Protein AF-A0A9D5YL23-F1 (afdb_monomer_lite)

Structure (mmCIF, N/CA/C/O backbone):
data_AF-A0A9D5YL23-F1
#
_entry.id   AF-A0A9D5YL23-F1
#
loop_
_atom_site.group_PDB
_atom_site.id
_atom_site.type_symbol
_atom_site.label_atom_id
_atom_site.label_alt_id
_atom_site.label_comp_id
_atom_site.label_asym_id
_atom_site.label_entity_id
_atom_site.label_seq_id
_atom_site.pdbx_PDB_ins_code
_atom_site.Cartn_x
_atom_site.Cartn_y
_atom_site.Cartn_z
_atom_site.occupancy
_atom_site.B_iso_or_equiv
_atom_site.auth_seq_id
_atom_site.auth_comp_id
_atom_site.auth_asym_id
_atom_site.auth_atom_id
_atom_site.pdbx_PDB_model_num
ATOM 1 N N . MET A 1 1 ? 1.130 9.634 19.472 1.00 43.75 1 MET A N 1
ATOM 2 C CA . MET A 1 1 ? 1.391 8.649 18.394 1.00 43.75 1 MET A CA 1
ATOM 3 C C . MET A 1 1 ? 1.924 9.339 17.129 1.00 43.75 1 MET A C 1
ATOM 5 O O . MET A 1 1 ? 1.205 9.469 16.145 1.00 43.75 1 MET A O 1
ATOM 9 N N . LEU A 1 2 ? 3.169 9.830 17.152 1.00 43.53 2 LEU A N 1
ATOM 10 C CA . LEU A 1 2 ? 3.863 10.377 15.966 1.00 43.53 2 LEU A CA 1
ATOM 11 C C . LEU A 1 2 ? 5.069 9.520 15.560 1.00 43.53 2 LEU A C 1
ATOM 13 O O . LEU A 1 2 ? 5.438 9.504 14.394 1.00 43.53 2 LEU A O 1
ATOM 17 N N . VAL A 1 3 ? 5.637 8.774 16.512 1.00 38.16 3 VAL A N 1
ATOM 18 C CA . VAL A 1 3 ? 6.843 7.967 16.306 1.00 38.16 3 VAL A CA 1
ATOM 19 C C . VAL A 1 3 ? 6.555 6.762 15.417 1.00 38.16 3 VAL A C 1
ATOM 21 O O . VAL A 1 3 ? 7.228 6.612 14.417 1.00 38.16 3 VAL A O 1
ATOM 24 N N . VAL A 1 4 ? 5.488 5.997 15.677 1.00 40.91 4 VAL A N 1
ATOM 25 C CA . VAL A 1 4 ? 5.085 4.853 14.827 1.00 40.91 4 VAL A CA 1
ATOM 26 C C . VAL A 1 4 ? 4.790 5.293 13.387 1.00 40.91 4 VAL A C 1
ATOM 28 O O . VAL A 1 4 ? 5.181 4.633 12.439 1.00 40.91 4 VAL A O 1
ATOM 31 N N . ASN A 1 5 ? 4.183 6.472 13.226 1.00 46.09 5 ASN A N 1
ATOM 32 C CA . ASN A 1 5 ? 3.873 7.071 11.926 1.00 46.09 5 ASN A CA 1
ATOM 33 C C . ASN A 1 5 ? 5.149 7.465 11.155 1.00 46.09 5 ASN A C 1
ATOM 35 O O . ASN A 1 5 ? 5.201 7.348 9.937 1.00 46.09 5 ASN A O 1
ATOM 39 N N . ARG A 1 6 ? 6.187 7.920 11.872 1.00 49.56 6 ARG A N 1
ATOM 40 C CA . ARG A 1 6 ? 7.486 8.269 11.289 1.00 49.56 6 ARG A CA 1
ATOM 41 C C . ARG A 1 6 ? 8.350 7.036 11.049 1.00 49.56 6 ARG A C 1
ATOM 43 O O . ARG A 1 6 ? 9.006 7.007 10.032 1.00 49.56 6 ARG A O 1
ATOM 50 N N . VAL A 1 7 ? 8.344 6.047 11.937 1.00 47.00 7 VAL A N 1
ATOM 51 C CA . VAL A 1 7 ? 9.125 4.812 11.778 1.00 47.00 7 VAL A CA 1
ATOM 52 C C . VAL A 1 7 ? 8.564 4.000 10.623 1.00 47.00 7 VAL A C 1
ATOM 54 O O . VAL A 1 7 ? 9.292 3.725 9.693 1.00 47.00 7 VAL A O 1
ATOM 57 N N . ILE A 1 8 ? 7.258 3.739 10.595 1.00 55.91 8 ILE A N 1
ATOM 58 C CA . ILE A 1 8 ? 6.643 2.962 9.513 1.00 55.91 8 ILE A CA 1
ATOM 59 C C . ILE A 1 8 ? 6.636 3.742 8.197 1.00 55.91 8 ILE A C 1
ATOM 61 O O . ILE A 1 8 ? 6.960 3.174 7.165 1.00 55.91 8 ILE A O 1
ATOM 65 N N . GLY A 1 9 ? 6.316 5.041 8.211 1.00 54.66 9 GLY A N 1
ATOM 66 C CA . GLY A 1 9 ? 6.387 5.860 6.998 1.00 54.66 9 GLY A CA 1
ATOM 67 C C . GLY A 1 9 ? 7.818 5.988 6.472 1.00 54.66 9 GLY A C 1
ATOM 68 O O . GLY A 1 9 ? 8.051 5.825 5.283 1.00 54.66 9 GLY A O 1
ATOM 69 N N . ASN A 1 10 ? 8.797 6.233 7.344 1.00 52.06 10 ASN A N 1
ATOM 70 C CA . ASN A 1 10 ? 10.186 6.305 6.917 1.00 52.06 10 ASN A CA 1
ATOM 71 C C . ASN A 1 10 ? 10.675 4.924 6.473 1.00 52.06 10 ASN A C 1
ATOM 73 O O . ASN A 1 10 ? 11.153 4.842 5.366 1.00 52.06 10 ASN A O 1
ATOM 77 N N . ASP A 1 11 ? 10.503 3.826 7.204 1.00 58.00 11 ASP A N 1
ATOM 78 C CA . ASP A 1 11 ? 10.992 2.502 6.775 1.00 58.00 11 ASP A CA 1
ATOM 79 C C . ASP A 1 11 ? 10.278 1.935 5.534 1.00 58.00 11 ASP A C 1
ATOM 81 O O . ASP A 1 11 ? 10.948 1.371 4.669 1.00 58.00 11 ASP A O 1
ATOM 85 N N . LEU A 1 12 ? 8.959 2.135 5.378 1.00 60.09 12 LEU A N 1
ATOM 86 C CA . LEU A 1 12 ? 8.232 1.686 4.177 1.00 60.09 12 LEU A CA 1
ATOM 87 C C . LEU A 1 12 ? 8.653 2.443 2.910 1.00 60.09 12 LEU A C 1
ATOM 89 O O . LEU A 1 12 ? 8.663 1.846 1.837 1.00 60.09 12 LEU A O 1
ATOM 93 N N . PHE A 1 13 ? 8.977 3.738 3.016 1.00 58.25 13 PHE A N 1
ATOM 94 C CA . PHE A 1 13 ? 9.321 4.584 1.861 1.00 58.25 13 PHE A CA 1
ATOM 95 C C . PHE A 1 13 ? 10.822 4.902 1.731 1.00 58.25 13 PHE A C 1
ATOM 97 O O . PHE A 1 13 ? 11.239 5.424 0.703 1.00 58.25 13 PHE A O 1
ATOM 104 N N . SER A 1 14 ? 11.643 4.622 2.748 1.00 54.75 14 SER A N 1
ATOM 105 C CA . SER A 1 14 ? 13.095 4.889 2.738 1.00 54.75 14 SER A CA 1
ATOM 106 C C . SER A 1 14 ? 13.916 3.715 2.228 1.00 54.75 14 SER A C 1
ATOM 108 O O . SER A 1 14 ? 15.058 3.925 1.808 1.00 54.75 14 SER A O 1
ATOM 110 N N . LYS A 1 15 ? 13.352 2.497 2.198 1.00 55.28 15 LYS A N 1
ATOM 111 C CA . LYS A 1 15 ? 13.949 1.405 1.429 1.00 55.28 15 LYS A CA 1
ATOM 112 C C . LYS A 1 15 ? 13.915 1.794 -0.045 1.00 55.28 15 LYS A C 1
ATOM 114 O O . LYS A 1 15 ? 12.877 1.791 -0.696 1.00 55.28 15 LYS A O 1
ATOM 119 N N . SER A 1 16 ? 15.086 2.183 -0.538 1.00 50.38 16 SER A N 1
ATOM 120 C CA . SER A 1 16 ? 15.324 2.510 -1.937 1.00 50.38 16 SER A CA 1
ATOM 121 C C . SER A 1 16 ? 15.276 1.214 -2.738 1.00 50.38 16 SER A C 1
ATOM 123 O O . SER A 1 16 ? 16.250 0.466 -2.767 1.00 50.38 16 SER A O 1
ATOM 125 N N . GLY A 1 17 ? 14.121 0.905 -3.318 1.00 59.53 17 GLY A N 1
ATOM 126 C CA . GLY A 1 17 ? 13.953 -0.279 -4.148 1.00 59.53 17 GLY A CA 1
ATOM 127 C C . GLY A 1 17 ? 12.493 -0.611 -4.412 1.00 59.53 17 GLY A C 1
ATOM 128 O O . GLY A 1 17 ? 11.613 -0.331 -3.600 1.00 59.53 17 GLY A O 1
ATOM 129 N N . ILE A 1 18 ? 12.250 -1.219 -5.568 1.00 65.56 18 ILE A N 1
ATOM 130 C CA . ILE A 1 18 ? 10.957 -1.810 -5.907 1.00 65.56 18 ILE A CA 1
ATOM 131 C C . ILE A 1 18 ? 10.781 -3.037 -5.022 1.00 65.56 18 ILE A C 1
ATOM 133 O O . ILE A 1 18 ? 11.692 -3.872 -4.997 1.00 65.56 18 ILE A O 1
ATOM 137 N N . PRO A 1 19 ? 9.642 -3.192 -4.335 1.00 74.25 19 PRO A N 1
ATOM 138 C CA . PRO A 1 19 ? 9.383 -4.421 -3.621 1.00 74.25 19 PRO A CA 1
ATOM 139 C C . PRO A 1 19 ? 9.498 -5.621 -4.570 1.00 74.25 19 PRO A C 1
ATOM 141 O O . PRO A 1 19 ? 8.844 -5.638 -5.612 1.00 74.25 19 PRO A O 1
ATOM 144 N N . MET A 1 20 ? 10.303 -6.631 -4.242 1.00 71.19 20 MET A N 1
ATOM 145 C CA . MET A 1 20 ? 10.560 -7.796 -5.093 1.00 71.19 20 MET A CA 1
ATOM 146 C C . MET A 1 20 ? 9.266 -8.517 -5.490 1.00 71.19 20 MET A C 1
ATOM 148 O O . MET A 1 20 ? 9.142 -9.016 -6.608 1.00 71.19 20 MET A O 1
ATOM 152 N N . TYR A 1 21 ? 8.266 -8.521 -4.604 1.00 77.12 21 TYR A N 1
ATOM 153 C CA . TYR A 1 2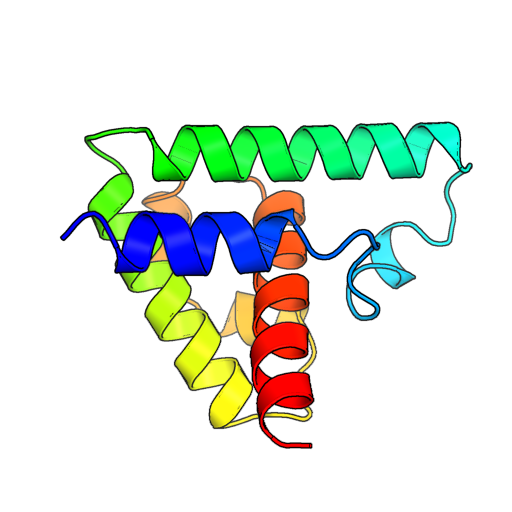1 ? 6.950 -9.086 -4.908 1.00 77.12 21 TYR A CA 1
ATOM 154 C C . TYR A 1 21 ? 6.117 -8.228 -5.872 1.00 77.12 21 TYR A C 1
ATOM 156 O O . TYR A 1 21 ? 5.213 -8.758 -6.509 1.00 77.12 21 TYR A O 1
ATOM 164 N N . PHE A 1 22 ? 6.428 -6.936 -5.995 1.00 80.75 22 PHE A N 1
ATOM 165 C CA . PHE A 1 22 ? 5.803 -5.996 -6.927 1.00 80.75 22 PHE A CA 1
ATOM 166 C C . PHE A 1 22 ? 6.559 -5.887 -8.257 1.00 80.75 22 PHE A C 1
ATOM 168 O O . PHE A 1 22 ? 5.958 -5.532 -9.263 1.00 80.75 22 PHE A O 1
ATOM 175 N N . VAL A 1 23 ? 7.846 -6.259 -8.307 1.00 78.31 23 VAL A N 1
ATOM 176 C CA . VAL A 1 23 ? 8.650 -6.256 -9.547 1.00 78.31 23 VAL A CA 1
ATOM 177 C C . VAL A 1 23 ? 7.940 -6.999 -10.674 1.00 78.31 23 VAL A C 1
ATOM 179 O O . VAL A 1 23 ? 7.967 -6.548 -11.809 1.00 78.31 23 VAL A O 1
ATOM 182 N N . ARG A 1 24 ? 7.247 -8.103 -10.373 1.00 78.56 24 ARG A N 1
ATOM 183 C CA . ARG A 1 24 ? 6.516 -8.878 -11.385 1.00 78.56 24 ARG A CA 1
ATOM 184 C C . ARG A 1 24 ? 5.381 -8.096 -12.055 1.00 78.56 24 ARG A C 1
ATOM 186 O O . ARG A 1 24 ? 5.089 -8.370 -13.212 1.00 78.56 24 ARG A O 1
ATOM 193 N N . GLU A 1 25 ? 4.775 -7.143 -11.352 1.00 79.75 25 GLU A N 1
ATOM 194 C CA . GLU A 1 25 ? 3.695 -6.297 -11.878 1.00 79.75 25 GLU A CA 1
ATOM 195 C C . GLU A 1 25 ? 4.222 -5.230 -12.845 1.00 79.75 25 GLU A C 1
ATOM 197 O O . GLU A 1 25 ? 3.480 -4.748 -13.693 1.00 79.75 25 GLU A O 1
ATOM 202 N N . VAL A 1 26 ? 5.502 -4.871 -12.726 1.00 79.69 26 VAL A N 1
ATOM 203 C CA . VAL A 1 26 ? 6.144 -3.810 -13.515 1.00 79.69 26 VAL A CA 1
ATOM 204 C C . VAL A 1 26 ? 7.273 -4.334 -14.411 1.00 79.69 26 VAL A C 1
ATOM 206 O O . VAL A 1 26 ? 7.960 -3.558 -15.058 1.00 79.69 26 VAL A O 1
ATOM 209 N N . ALA A 1 27 ? 7.469 -5.655 -14.469 1.00 79.31 27 ALA A N 1
ATOM 210 C CA . ALA A 1 27 ? 8.577 -6.295 -15.183 1.00 79.31 27 ALA A CA 1
ATOM 211 C C . ALA A 1 27 ? 8.498 -6.163 -16.713 1.00 79.31 27 ALA A C 1
ATOM 213 O O . ALA A 1 27 ? 9.506 -6.369 -17.382 1.00 79.31 27 ALA A O 1
ATOM 214 N N . ASP A 1 28 ? 7.311 -5.880 -17.251 1.00 83.88 28 ASP A N 1
ATOM 215 C CA . ASP A 1 28 ? 7.068 -5.698 -18.690 1.00 83.88 28 ASP A CA 1
ATOM 216 C C . ASP A 1 28 ? 7.254 -4.235 -19.138 1.00 83.88 28 ASP A C 1
ATOM 218 O O . ASP A 1 28 ? 7.137 -3.933 -20.320 1.00 83.88 28 ASP A O 1
ATOM 222 N N . LEU A 1 29 ? 7.521 -3.326 -18.195 1.00 83.25 29 LEU A N 1
ATOM 223 C CA . LEU A 1 29 ? 7.602 -1.887 -18.428 1.00 83.25 29 LEU A CA 1
ATOM 224 C C . LEU A 1 29 ? 9.052 -1.404 -18.517 1.00 83.25 29 LEU A C 1
ATOM 226 O O . LEU A 1 29 ? 9.966 -2.010 -17.953 1.00 83.25 29 LEU A O 1
ATOM 230 N N . ASP A 1 30 ? 9.246 -0.279 -19.200 1.00 87.56 30 ASP A N 1
ATOM 231 C CA . ASP A 1 30 ? 10.528 0.413 -19.257 1.00 87.56 30 ASP A CA 1
ATOM 232 C C . ASP A 1 30 ? 10.849 1.116 -17.925 1.00 87.56 30 ASP A C 1
ATOM 234 O O . ASP A 1 30 ? 9.968 1.415 -17.120 1.00 87.56 30 ASP A O 1
ATOM 238 N N . GLU A 1 31 ? 12.131 1.400 -17.679 1.00 83.19 31 GLU A N 1
ATOM 239 C CA . GLU A 1 31 ? 12.612 1.966 -16.407 1.00 83.19 31 GLU A CA 1
ATOM 240 C C . GLU A 1 31 ? 11.882 3.260 -16.004 1.00 83.19 31 GLU A C 1
ATOM 242 O O . GLU A 1 31 ? 11.513 3.418 -14.839 1.00 83.19 31 GLU A O 1
ATOM 247 N N . ASP A 1 32 ? 11.625 4.155 -16.961 1.00 86.12 32 ASP A N 1
ATOM 248 C CA . ASP A 1 32 ? 10.894 5.403 -16.722 1.00 86.12 32 ASP A CA 1
ATOM 249 C C . ASP A 1 32 ? 9.444 5.143 -16.266 1.00 86.12 32 ASP A C 1
ATOM 251 O O . ASP A 1 32 ? 8.998 5.712 -15.268 1.00 86.12 32 ASP A O 1
ATOM 255 N N . ASP A 1 33 ? 8.734 4.217 -16.920 1.00 86.31 33 ASP A N 1
ATOM 256 C CA . ASP A 1 33 ? 7.358 3.844 -16.562 1.00 86.31 33 ASP A CA 1
ATOM 257 C C . ASP A 1 33 ? 7.296 3.185 -15.176 1.00 86.31 33 ASP A C 1
ATOM 259 O O . ASP A 1 33 ? 6.387 3.438 -14.378 1.00 86.31 33 ASP A O 1
ATOM 263 N N . ILE A 1 34 ? 8.291 2.351 -14.860 1.00 84.12 34 ILE A N 1
ATOM 264 C CA . ILE A 1 34 ? 8.436 1.733 -13.542 1.00 84.12 34 ILE A CA 1
ATOM 265 C C . ILE A 1 34 ? 8.570 2.817 -12.464 1.00 84.12 34 ILE A C 1
ATOM 267 O O . ILE A 1 34 ? 7.889 2.757 -11.433 1.00 84.12 34 ILE A O 1
ATOM 271 N N . ILE A 1 35 ? 9.441 3.804 -12.685 1.00 83.38 35 ILE A N 1
ATOM 272 C CA . ILE A 1 35 ? 9.666 4.909 -11.748 1.00 83.38 35 ILE A CA 1
ATOM 273 C C . ILE A 1 35 ? 8.378 5.714 -11.553 1.00 83.38 35 ILE A C 1
ATOM 275 O O . ILE A 1 35 ? 8.008 5.986 -10.406 1.00 83.38 35 ILE A O 1
ATOM 279 N N . ASP A 1 36 ? 7.674 6.044 -12.634 1.00 87.81 36 ASP A N 1
ATOM 280 C CA . ASP A 1 36 ? 6.429 6.811 -12.581 1.00 87.81 36 ASP A CA 1
ATOM 281 C C . ASP A 1 36 ? 5.334 6.076 -11.795 1.00 87.81 36 ASP A C 1
ATOM 283 O O . ASP A 1 36 ? 4.720 6.654 -10.891 1.00 87.81 36 ASP A O 1
ATOM 287 N N . ILE A 1 37 ? 5.139 4.776 -12.041 1.00 86.31 37 ILE A N 1
ATOM 288 C CA . ILE A 1 37 ? 4.159 3.959 -11.304 1.00 86.31 37 ILE A CA 1
ATOM 289 C C . ILE A 1 37 ? 4.496 3.899 -9.816 1.00 86.31 37 ILE A C 1
ATOM 291 O O . ILE A 1 37 ? 3.604 4.013 -8.968 1.00 86.31 37 ILE A O 1
ATOM 295 N N . ILE A 1 38 ? 5.771 3.723 -9.469 1.00 83.88 38 ILE A N 1
ATOM 296 C CA . ILE A 1 38 ? 6.198 3.664 -8.068 1.00 83.88 38 ILE A CA 1
ATOM 297 C C . ILE A 1 38 ? 5.948 5.004 -7.383 1.00 83.88 38 ILE A C 1
ATOM 299 O O . ILE A 1 38 ? 5.380 5.034 -6.287 1.00 83.88 38 ILE A O 1
ATOM 303 N N . GLN A 1 39 ? 6.323 6.114 -8.021 1.00 83.50 39 GLN A N 1
ATOM 304 C CA . GLN A 1 39 ? 6.071 7.451 -7.486 1.00 83.50 39 GLN A CA 1
ATOM 305 C C . GLN A 1 39 ? 4.573 7.714 -7.313 1.00 83.50 39 GLN A C 1
ATOM 307 O O . GLN A 1 39 ? 4.150 8.278 -6.295 1.00 83.50 39 GLN A O 1
ATOM 312 N N . GLU A 1 40 ? 3.751 7.270 -8.261 1.00 87.19 40 GLU A N 1
ATOM 313 C CA . GLU A 1 40 ? 2.301 7.386 -8.175 1.00 87.19 40 GLU A CA 1
ATOM 314 C C . GLU A 1 40 ? 1.742 6.563 -7.003 1.00 87.19 40 GLU A C 1
ATOM 316 O O . GLU A 1 40 ? 0.966 7.086 -6.193 1.00 87.19 40 GLU A O 1
ATOM 321 N N . CYS A 1 41 ? 2.185 5.312 -6.842 1.00 86.25 41 CYS A N 1
ATOM 322 C CA . CYS A 1 41 ? 1.804 4.450 -5.721 1.00 86.25 41 CYS A CA 1
ATOM 323 C C . CYS A 1 41 ? 2.180 5.087 -4.379 1.00 86.25 41 CYS A C 1
ATOM 325 O O . CYS A 1 41 ? 1.325 5.249 -3.504 1.00 86.25 41 CYS A O 1
ATOM 327 N N . GLN A 1 42 ? 3.429 5.528 -4.224 1.00 82.94 42 GLN A N 1
ATOM 328 C CA . GLN A 1 42 ? 3.905 6.203 -3.014 1.00 82.94 42 GLN A CA 1
ATOM 329 C C . GLN A 1 42 ? 3.113 7.482 -2.721 1.00 82.94 42 GLN A C 1
ATOM 331 O O . GLN A 1 42 ? 2.774 7.759 -1.565 1.00 82.94 42 GLN A O 1
ATOM 336 N N . THR A 1 43 ? 2.753 8.238 -3.760 1.00 84.94 43 THR A N 1
ATOM 337 C CA . THR A 1 43 ? 1.927 9.442 -3.640 1.00 84.94 43 THR A CA 1
ATOM 338 C C . THR A 1 43 ? 0.519 9.105 -3.153 1.00 84.94 43 THR A C 1
ATOM 340 O O . THR A 1 43 ? 0.026 9.755 -2.227 1.00 84.94 43 THR A O 1
ATOM 343 N N . LYS A 1 44 ? -0.134 8.082 -3.719 1.00 85.69 44 LYS A N 1
ATOM 344 C CA . LYS A 1 44 ? -1.471 7.622 -3.298 1.00 85.69 44 LYS A CA 1
ATOM 345 C C . LYS A 1 44 ? -1.468 7.118 -1.856 1.00 85.69 44 LYS A C 1
ATOM 347 O O . LYS A 1 44 ? -2.332 7.510 -1.064 1.00 85.69 44 LYS A O 1
ATOM 352 N N . ILE A 1 45 ? -0.463 6.327 -1.479 1.00 83.75 45 ILE A N 1
ATOM 353 C CA . ILE A 1 45 ? -0.309 5.831 -0.107 1.00 83.75 45 ILE A CA 1
ATOM 354 C C . ILE A 1 45 ? -0.090 7.003 0.853 1.00 83.75 45 ILE A C 1
ATOM 356 O O . ILE A 1 45 ? -0.802 7.124 1.848 1.00 83.75 45 ILE A O 1
ATOM 360 N N . SER A 1 46 ? 0.827 7.919 0.530 1.00 80.50 46 SER A N 1
ATOM 361 C CA . SER A 1 46 ? 1.098 9.105 1.349 1.00 80.50 46 SER A CA 1
ATOM 362 C C . SER A 1 46 ? -0.154 9.963 1.521 1.00 80.50 46 SER A C 1
ATOM 364 O O . SER A 1 46 ? -0.518 10.316 2.642 1.00 80.50 46 SER A O 1
ATOM 366 N N . ARG A 1 47 ? -0.882 10.249 0.435 1.00 82.69 47 ARG A N 1
ATOM 367 C CA . ARG A 1 47 ? -2.157 10.983 0.494 1.00 82.69 47 ARG A CA 1
ATOM 368 C C . ARG A 1 47 ? -3.155 10.299 1.425 1.00 82.69 47 ARG A C 1
ATOM 370 O O . ARG A 1 47 ? -3.780 10.977 2.236 1.00 82.69 47 ARG A O 1
ATOM 377 N N . THR A 1 48 ? -3.265 8.976 1.354 1.00 82.69 48 THR A N 1
ATOM 378 C CA . THR A 1 48 ? -4.163 8.181 2.205 1.00 82.69 48 THR A CA 1
ATOM 379 C C . THR A 1 48 ? -3.737 8.220 3.674 1.00 82.69 48 THR A C 1
ATOM 381 O O . THR A 1 48 ? -4.570 8.445 4.552 1.00 82.69 48 THR A O 1
ATOM 384 N N . LEU A 1 49 ? -2.436 8.100 3.944 1.00 78.19 49 LEU A N 1
ATOM 385 C CA . LEU A 1 49 ? -1.846 8.165 5.282 1.00 78.19 49 LEU A CA 1
ATOM 386 C C . LEU A 1 49 ? -2.036 9.540 5.948 1.00 78.19 49 LEU A C 1
ATOM 388 O O . LEU A 1 49 ? -2.330 9.629 7.146 1.00 78.19 49 LEU A O 1
ATOM 392 N N . PHE A 1 50 ? -1.861 10.621 5.183 1.00 76.19 50 PHE A N 1
ATOM 393 C CA . PHE A 1 50 ? -1.996 11.997 5.670 1.00 76.19 50 PHE A CA 1
ATOM 394 C C . PHE A 1 50 ? -3.446 12.501 5.683 1.00 76.19 50 PHE A C 1
ATOM 396 O O . PHE A 1 50 ? -3.740 13.505 6.341 1.00 76.19 50 PHE A O 1
ATOM 403 N N . ASN A 1 51 ? -4.374 11.804 5.025 1.00 78.31 51 ASN A N 1
ATOM 404 C CA . ASN A 1 51 ? -5.791 12.136 5.068 1.00 78.31 51 ASN A CA 1
ATOM 405 C C . ASN A 1 51 ? -6.376 11.818 6.456 1.00 78.31 51 ASN A C 1
ATOM 407 O O . ASN A 1 51 ? -6.451 10.666 6.878 1.00 78.31 51 ASN A O 1
ATOM 411 N N . LYS A 1 52 ? -6.838 12.851 7.176 1.00 69.56 52 LYS A N 1
ATOM 412 C CA . LYS A 1 52 ? -7.371 12.724 8.546 1.00 69.56 52 LYS A CA 1
ATOM 413 C C . LYS A 1 52 ? -8.568 11.773 8.655 1.00 69.56 52 LYS A C 1
ATOM 415 O O . LYS A 1 52 ? -8.718 11.148 9.701 1.00 69.56 52 LYS A O 1
ATOM 420 N N . ASN A 1 53 ? -9.376 11.653 7.601 1.00 70.75 53 ASN A N 1
ATOM 421 C CA . ASN A 1 53 ? -10.543 10.769 7.581 1.00 70.75 53 ASN A CA 1
ATOM 422 C C . ASN A 1 53 ? -10.144 9.306 7.334 1.00 70.75 53 ASN A C 1
ATOM 424 O O . ASN A 1 53 ? -10.683 8.406 7.972 1.00 70.75 53 ASN A O 1
ATOM 428 N N . ASN A 1 54 ? -9.133 9.076 6.489 1.00 71.75 54 ASN A N 1
ATOM 429 C CA . ASN A 1 54 ? -8.725 7.729 6.071 1.00 71.75 54 ASN A CA 1
ATOM 430 C C . ASN A 1 54 ? -7.556 7.177 6.895 1.00 71.75 54 ASN A C 1
ATOM 432 O O . ASN A 1 54 ? -7.249 5.994 6.811 1.00 71.75 54 ASN A O 1
ATOM 436 N N . LYS A 1 55 ? -6.929 7.991 7.750 1.00 74.75 55 LYS A N 1
ATOM 437 C CA . LYS A 1 55 ? -5.789 7.571 8.571 1.00 74.75 55 LYS A CA 1
ATOM 438 C C . LYS A 1 55 ? -6.103 6.339 9.418 1.00 74.75 55 LYS A C 1
ATOM 440 O O . LYS A 1 55 ? -5.286 5.431 9.493 1.00 74.75 55 LYS A O 1
ATOM 445 N N . LYS A 1 56 ? -7.273 6.290 10.064 1.00 81.19 56 LYS A N 1
ATOM 446 C CA . LYS A 1 56 ? -7.661 5.133 10.889 1.00 81.19 56 LYS A CA 1
ATOM 447 C C . LYS A 1 56 ? -7.849 3.878 10.032 1.00 81.19 56 LYS A C 1
ATOM 449 O O . LYS A 1 56 ? -7.351 2.825 10.408 1.00 81.19 56 LYS A O 1
ATOM 454 N N . ALA A 1 57 ? -8.515 4.014 8.887 1.00 83.12 57 ALA A N 1
ATOM 455 C CA . ALA A 1 57 ? -8.697 2.936 7.920 1.00 83.12 57 ALA A CA 1
ATOM 456 C C . ALA A 1 57 ? -7.354 2.403 7.401 1.00 83.12 57 ALA A C 1
ATOM 458 O O . ALA A 1 57 ? -7.133 1.198 7.410 1.00 83.12 57 ALA A O 1
ATOM 459 N N . PHE A 1 58 ? -6.427 3.300 7.062 1.00 83.75 58 PHE A N 1
ATOM 460 C CA . PHE A 1 58 ? -5.075 2.948 6.642 1.00 83.75 58 PHE A CA 1
ATOM 461 C C . PHE A 1 58 ? -4.335 2.112 7.693 1.00 83.75 58 PHE A C 1
ATOM 463 O O . PHE A 1 58 ? -3.740 1.095 7.359 1.00 83.75 58 PHE A O 1
ATOM 470 N N . TRP A 1 59 ? -4.385 2.505 8.970 1.00 81.88 59 TRP A N 1
ATOM 471 C CA . TRP A 1 59 ? -3.726 1.741 10.035 1.00 81.88 59 TRP A CA 1
ATOM 472 C C . TRP A 1 59 ? -4.330 0.352 10.225 1.00 81.88 59 TRP A C 1
ATOM 474 O O . TRP A 1 59 ? -3.583 -0.606 10.391 1.00 81.88 59 TRP A O 1
ATOM 484 N N . ILE A 1 60 ? -5.659 0.242 10.165 1.00 85.25 60 ILE A N 1
ATOM 485 C CA . ILE A 1 60 ? -6.350 -1.052 10.249 1.00 85.25 60 ILE A CA 1
ATOM 486 C C . ILE A 1 60 ? -5.966 -1.930 9.053 1.00 85.25 60 ILE A C 1
ATOM 488 O O . ILE A 1 60 ? -5.694 -3.114 9.224 1.00 85.25 60 ILE A O 1
ATOM 492 N N . LEU A 1 61 ? -5.909 -1.354 7.850 1.00 85.81 61 LEU A N 1
ATOM 493 C CA . LEU A 1 61 ? -5.461 -2.048 6.647 1.00 85.81 61 LEU A CA 1
ATOM 494 C C . LEU A 1 61 ? -4.030 -2.566 6.816 1.00 85.81 61 LEU A C 1
ATOM 496 O O . LEU A 1 61 ? -3.780 -3.746 6.592 1.00 85.81 61 LEU A O 1
ATOM 500 N N . LEU A 1 62 ? -3.111 -1.702 7.248 1.00 83.81 62 LEU A N 1
ATOM 501 C CA . LEU A 1 62 ? -1.709 -2.048 7.449 1.00 83.81 62 LEU A CA 1
ATOM 502 C C . LEU A 1 62 ? -1.540 -3.177 8.473 1.00 83.81 62 LEU A C 1
ATOM 504 O O . LEU A 1 62 ? -0.804 -4.126 8.222 1.00 83.81 62 LEU A O 1
ATOM 508 N N . GLU A 1 63 ? -2.233 -3.095 9.609 1.00 84.38 63 GLU A N 1
ATOM 509 C CA . GLU A 1 63 ? -2.220 -4.137 10.640 1.00 84.38 63 GLU A CA 1
ATOM 510 C C . GLU A 1 63 ? -2.693 -5.481 10.081 1.00 84.38 63 GLU A C 1
ATOM 512 O O . GLU A 1 63 ? -2.060 -6.511 10.308 1.00 84.38 63 GLU A O 1
ATOM 517 N N . LYS A 1 64 ? -3.758 -5.462 9.277 1.00 85.56 64 LYS A N 1
ATOM 518 C CA . LYS A 1 64 ? -4.298 -6.661 8.636 1.00 85.56 64 LYS A CA 1
ATOM 519 C C . LYS A 1 64 ? -3.324 -7.260 7.623 1.00 85.56 64 LYS A C 1
ATOM 521 O O . LYS A 1 64 ? -3.112 -8.465 7.634 1.00 85.56 64 LYS A O 1
ATOM 526 N N . ILE A 1 65 ? -2.679 -6.422 6.810 1.00 86.38 65 ILE A N 1
ATOM 527 C CA . ILE A 1 65 ? -1.627 -6.849 5.877 1.00 86.38 65 ILE A CA 1
ATOM 528 C C . ILE A 1 65 ? -0.465 -7.495 6.638 1.00 86.38 65 ILE A C 1
ATOM 530 O O . ILE A 1 65 ? -0.011 -8.566 6.249 1.00 86.38 65 ILE A O 1
ATOM 534 N N . MET A 1 66 ? 0.005 -6.875 7.727 1.00 83.75 66 MET A N 1
ATOM 535 C CA . MET A 1 66 ? 1.088 -7.426 8.550 1.00 83.75 66 MET A CA 1
ATOM 536 C C . MET A 1 66 ? 0.710 -8.783 9.153 1.00 83.75 66 MET A C 1
ATOM 538 O O . MET A 1 66 ? 1.519 -9.710 9.121 1.00 83.75 66 MET A O 1
ATOM 542 N N . LEU A 1 67 ? -0.514 -8.920 9.670 1.00 85.62 67 LEU A N 1
ATOM 543 C CA . LEU A 1 67 ? -1.026 -10.180 10.214 1.00 85.62 67 LEU A CA 1
ATOM 544 C C . LEU A 1 67 ? -1.088 -11.281 9.151 1.00 85.62 67 LEU A C 1
ATOM 546 O O . LEU A 1 67 ? -0.614 -12.385 9.406 1.00 85.62 67 LEU A O 1
ATOM 550 N N . GLU A 1 68 ? -1.622 -10.985 7.965 1.00 85.62 68 GLU A N 1
ATOM 551 C CA . GLU A 1 68 ? -1.695 -11.946 6.858 1.00 85.62 68 GLU A CA 1
ATOM 552 C C . GLU A 1 68 ? -0.303 -12.327 6.341 1.00 85.62 68 GLU A C 1
ATOM 554 O O . GLU A 1 68 ? -0.021 -13.507 6.144 1.00 85.62 68 GLU A O 1
ATOM 559 N N . ALA A 1 69 ? 0.601 -11.355 6.193 1.00 82.38 69 ALA A N 1
ATOM 560 C CA . ALA A 1 69 ? 1.980 -11.604 5.778 1.00 82.38 69 ALA A CA 1
ATOM 561 C C . ALA A 1 69 ? 2.759 -12.447 6.806 1.00 82.38 69 ALA A C 1
ATOM 563 O O . ALA A 1 69 ? 3.606 -13.251 6.421 1.00 82.38 69 ALA A O 1
ATOM 564 N N . THR A 1 70 ? 2.461 -12.288 8.100 1.00 81.69 70 THR A N 1
ATOM 565 C CA . THR A 1 70 ? 3.087 -13.064 9.183 1.00 81.69 70 THR A CA 1
ATOM 566 C C . THR A 1 70 ? 2.497 -14.472 9.291 1.00 81.69 70 THR A C 1
ATOM 568 O O . THR A 1 70 ? 3.243 -15.432 9.468 1.00 81.69 70 THR A O 1
ATOM 571 N N . HIS A 1 71 ? 1.173 -14.623 9.173 1.00 84.12 71 HIS A N 1
ATOM 572 C CA . HIS A 1 71 ? 0.520 -15.935 9.204 1.00 84.12 71 HIS A CA 1
ATOM 573 C C . HIS A 1 71 ? 0.824 -16.770 7.959 1.00 84.12 71 HIS A C 1
ATOM 575 O O . HIS A 1 71 ? 1.004 -17.981 8.070 1.00 84.12 71 HIS A O 1
ATOM 581 N N . ASN A 1 72 ? 0.893 -16.132 6.789 1.00 81.38 72 ASN A N 1
ATOM 582 C CA . ASN A 1 72 ? 1.077 -16.790 5.502 1.00 81.38 72 ASN A CA 1
ATOM 583 C C . ASN A 1 72 ? 2.284 -16.201 4.745 1.00 81.38 72 ASN A C 1
ATOM 585 O O . ASN A 1 72 ? 2.113 -15.524 3.729 1.00 81.38 72 ASN A O 1
ATOM 589 N N . PRO A 1 73 ? 3.529 -16.491 5.165 1.00 75.25 73 PRO A N 1
ATOM 590 C CA . PRO A 1 73 ? 4.727 -15.931 4.529 1.00 75.25 73 PRO A CA 1
ATOM 591 C C . PRO A 1 73 ? 4.881 -16.335 3.049 1.00 75.25 73 PRO A C 1
ATOM 593 O O . PRO A 1 73 ? 5.501 -15.620 2.255 1.00 75.25 73 PRO A O 1
ATOM 596 N N . THR A 1 74 ? 4.284 -17.458 2.642 1.00 79.44 74 THR A N 1
ATOM 597 C CA . THR A 1 74 ? 4.275 -17.945 1.254 1.00 79.44 74 THR A CA 1
ATOM 598 C C . THR A 1 74 ? 3.167 -17.338 0.390 1.00 79.44 74 THR A C 1
ATOM 600 O O . THR A 1 74 ? 3.257 -17.448 -0.832 1.00 79.44 74 THR A O 1
ATOM 603 N N . ALA A 1 75 ? 2.158 -16.680 0.978 1.00 81.31 75 ALA A N 1
ATOM 604 C CA . ALA A 1 75 ? 1.045 -16.089 0.231 1.00 81.31 75 ALA A CA 1
ATOM 605 C C . ALA A 1 75 ? 1.539 -14.983 -0.701 1.00 81.31 75 ALA A C 1
ATOM 607 O O . ALA A 1 75 ? 2.391 -14.175 -0.323 1.00 81.31 75 ALA A O 1
ATOM 608 N N . ASN A 1 76 ? 1.034 -14.936 -1.930 1.00 84.56 76 ASN A N 1
ATOM 609 C CA . ASN A 1 76 ? 1.405 -13.871 -2.852 1.00 84.56 76 ASN A CA 1
ATOM 610 C C . ASN A 1 76 ? 0.696 -12.549 -2.459 1.00 84.56 76 ASN A C 1
ATOM 612 O O . ASN A 1 76 ? -0.208 -12.523 -1.621 1.00 84.56 76 ASN A O 1
ATOM 616 N N . ILE A 1 77 ? 1.122 -11.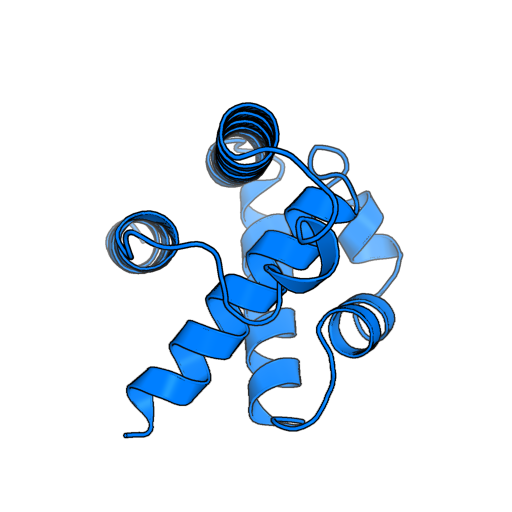426 -3.041 1.00 86.69 77 ILE A N 1
ATOM 617 C CA . ILE A 1 77 ? 0.547 -10.108 -2.718 1.00 86.69 77 ILE A CA 1
ATOM 618 C C . ILE A 1 77 ? -0.936 -9.993 -3.112 1.00 86.69 77 ILE A C 1
ATOM 620 O O . ILE A 1 77 ? -1.686 -9.285 -2.444 1.00 86.69 77 ILE A O 1
ATOM 624 N N . HIS A 1 78 ? -1.374 -10.740 -4.131 1.00 86.25 78 HIS A N 1
ATOM 625 C CA . HIS A 1 78 ? -2.770 -10.822 -4.572 1.00 86.25 78 HIS A CA 1
ATOM 626 C C . HIS A 1 78 ? -3.635 -11.658 -3.614 1.00 86.25 78 HIS A C 1
ATOM 628 O O . HIS A 1 78 ? -4.783 -11.300 -3.372 1.00 86.25 78 HIS A O 1
ATOM 634 N N . ASP A 1 79 ? -3.090 -12.717 -3.014 1.00 87.19 79 ASP A N 1
ATOM 635 C CA . ASP A 1 79 ? -3.751 -13.569 -2.023 1.00 87.19 79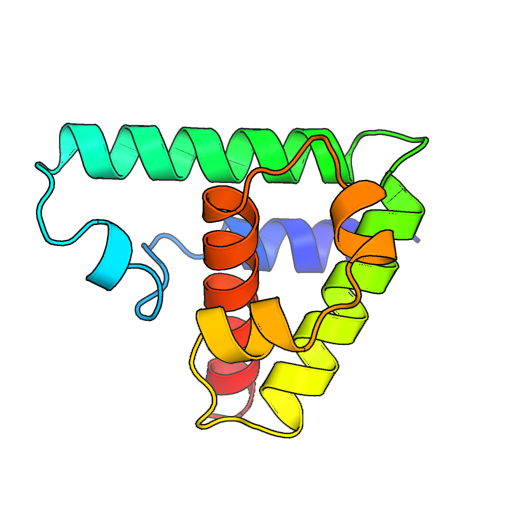 ASP A CA 1
ATOM 636 C C . ASP A 1 79 ? -3.989 -12.769 -0.742 1.00 87.19 79 ASP A C 1
ATOM 638 O O . ASP A 1 79 ? -5.100 -12.752 -0.216 1.00 87.19 79 ASP A O 1
ATOM 642 N N . ILE A 1 80 ? -2.960 -12.042 -0.282 1.00 86.94 80 ILE A N 1
ATOM 643 C CA . ILE A 1 80 ? -3.071 -11.139 0.870 1.00 86.94 80 ILE A CA 1
ATOM 644 C C . ILE A 1 80 ? -4.096 -10.050 0.564 1.00 86.94 80 ILE A C 1
ATOM 646 O O . ILE A 1 80 ? -4.970 -9.786 1.386 1.00 86.94 80 ILE A O 1
ATOM 650 N N . LEU A 1 81 ? -4.045 -9.455 -0.633 1.00 86.31 81 LEU A N 1
ATOM 651 C CA . LEU A 1 81 ? -5.042 -8.479 -1.049 1.00 86.31 81 LEU A CA 1
ATOM 652 C C . LEU A 1 81 ? -6.445 -9.099 -0.995 1.00 86.31 81 LEU A C 1
ATOM 654 O O . LEU A 1 81 ? -7.345 -8.511 -0.397 1.00 86.31 81 LEU A O 1
ATOM 658 N N . SER A 1 82 ? -6.641 -10.298 -1.551 1.00 85.69 82 SER A N 1
ATOM 659 C CA . SER A 1 82 ? -7.910 -11.042 -1.542 1.00 85.69 82 SER A CA 1
ATOM 660 C 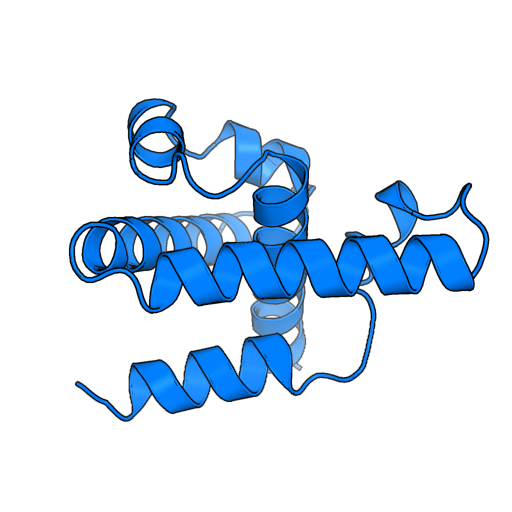C . SER A 1 82 ? -8.409 -11.399 -0.139 1.00 85.69 82 SER A C 1
ATOM 662 O O . SER A 1 82 ? -9.621 -11.478 0.056 1.00 85.69 82 SER A O 1
ATOM 664 N N . ALA A 1 83 ? -7.516 -11.586 0.832 1.00 85.38 83 ALA A N 1
ATOM 665 C CA . ALA A 1 83 ? -7.867 -11.823 2.231 1.00 85.38 83 ALA A CA 1
ATOM 666 C C . ALA A 1 83 ? -8.351 -10.548 2.953 1.00 85.38 83 ALA A C 1
ATOM 668 O O . ALA A 1 83 ? -9.051 -10.616 3.968 1.00 85.38 83 ALA A O 1
ATOM 669 N N . ILE A 1 84 ? -8.025 -9.361 2.433 1.00 85.25 84 ILE A N 1
ATOM 670 C CA . ILE A 1 84 ? -8.498 -8.088 2.983 1.00 85.25 84 ILE A CA 1
ATOM 671 C C . ILE A 1 84 ? -9.964 -7.867 2.592 1.00 85.25 84 ILE A C 1
ATOM 673 O O . ILE A 1 84 ? -10.293 -7.737 1.413 1.00 85.25 84 ILE A O 1
ATOM 677 N N . ASN A 1 85 ? -10.829 -7.744 3.607 1.00 80.62 85 ASN A N 1
ATOM 678 C CA . ASN A 1 85 ? -12.256 -7.433 3.449 1.00 80.62 85 ASN A CA 1
ATOM 679 C C . ASN A 1 85 ? -12.510 -6.270 2.475 1.00 80.62 85 ASN A C 1
ATOM 681 O O . ASN A 1 85 ? -11.887 -5.211 2.580 1.00 80.62 85 ASN A O 1
ATOM 685 N N . SER A 1 86 ? -13.522 -6.431 1.625 1.00 77.44 86 SER A N 1
ATOM 686 C CA . SER A 1 86 ? -13.966 -5.434 0.646 1.00 77.44 86 SER A CA 1
ATOM 687 C C . SER A 1 86 ? -14.301 -4.079 1.281 1.00 77.44 86 SER A C 1
ATOM 689 O O . SER A 1 86 ? -13.863 -3.057 0.770 1.00 77.44 86 SER A O 1
ATOM 691 N N . GLU A 1 87 ? -14.948 -4.059 2.454 1.00 79.06 87 GLU A N 1
ATOM 692 C CA . GLU A 1 87 ? -15.249 -2.819 3.198 1.00 79.06 87 GLU A CA 1
ATOM 693 C C . GLU A 1 87 ? -13.987 -2.019 3.561 1.00 79.06 87 GLU A C 1
ATOM 695 O O . GLU A 1 87 ? -13.981 -0.788 3.556 1.00 79.06 87 GLU A O 1
ATOM 700 N N . LEU A 1 88 ? -12.889 -2.716 3.877 1.00 78.00 88 LEU A N 1
ATOM 701 C CA . LEU A 1 88 ? -11.609 -2.083 4.188 1.00 78.00 88 LEU A CA 1
ATOM 702 C C . LEU A 1 88 ? -10.986 -1.483 2.931 1.00 78.00 88 LEU A C 1
ATOM 704 O O . LEU A 1 88 ? -10.453 -0.380 3.008 1.00 78.00 88 LEU A O 1
ATOM 708 N N . ARG A 1 89 ? -11.110 -2.153 1.781 1.00 76.94 89 ARG A N 1
ATOM 709 C CA . ARG A 1 89 ? -10.680 -1.601 0.489 1.00 76.94 89 ARG A CA 1
ATOM 710 C C . ARG A 1 89 ? -11.489 -0.361 0.110 1.00 76.94 89 ARG A C 1
ATOM 712 O O . ARG A 1 89 ? -10.906 0.657 -0.239 1.00 76.94 89 ARG A O 1
ATOM 719 N N . GLU A 1 90 ? -12.809 -0.396 0.285 1.00 76.69 90 GLU A N 1
ATOM 720 C CA . GLU A 1 90 ? -13.677 0.765 0.043 1.00 76.69 90 GLU A CA 1
ATOM 721 C C . GLU A 1 90 ? -13.360 1.936 0.987 1.00 76.69 90 GLU A C 1
ATOM 723 O O . GLU A 1 90 ? -13.424 3.101 0.594 1.00 76.69 90 GLU A O 1
ATOM 728 N N . SER A 1 91 ? -12.936 1.647 2.223 1.00 71.88 91 SER A N 1
ATOM 729 C CA . SER A 1 91 ? -12.532 2.681 3.184 1.00 71.88 91 SER A CA 1
ATOM 730 C C . SER A 1 91 ? -11.243 3.420 2.795 1.00 71.88 91 SER A C 1
ATOM 732 O O . SER A 1 91 ? -11.021 4.554 3.229 1.00 71.88 91 SER A O 1
ATOM 734 N N . VAL A 1 92 ? -10.413 2.812 1.942 1.00 73.88 92 VAL A N 1
ATOM 735 C CA . VAL A 1 92 ? -9.216 3.421 1.349 1.00 73.88 92 VAL A CA 1
ATOM 736 C C . VAL A 1 92 ? -9.422 3.709 -0.137 1.00 73.88 92 VAL A C 1
ATOM 738 O O . VAL A 1 92 ? -8.526 3.488 -0.939 1.00 73.88 92 VAL A O 1
ATOM 741 N N . PHE A 1 93 ? -10.572 4.287 -0.500 1.00 69.94 93 PHE A N 1
ATOM 742 C CA . PHE A 1 93 ? -10.926 4.677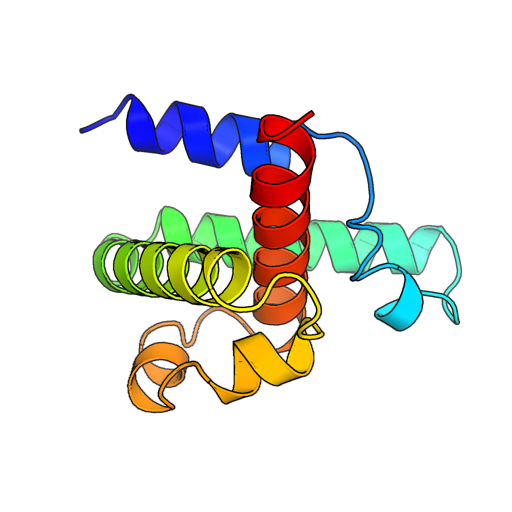 -1.879 1.00 69.94 93 PHE A CA 1
ATOM 743 C C . PHE A 1 93 ? -9.874 5.526 -2.623 1.00 69.94 93 PHE A C 1
ATOM 745 O O . PHE A 1 93 ? -9.957 5.712 -3.831 1.00 69.94 93 PHE A O 1
ATOM 752 N N . THR A 1 94 ? -8.914 6.108 -1.903 1.00 71.81 94 THR A N 1
ATOM 753 C CA . THR A 1 94 ? -7.797 6.882 -2.453 1.00 71.81 94 THR A CA 1
ATOM 754 C C . THR A 1 94 ? -6.614 6.024 -2.918 1.00 71.81 94 THR A C 1
ATOM 756 O O . THR A 1 94 ? -5.668 6.573 -3.484 1.00 71.81 94 THR A O 1
ATOM 759 N N . MET A 1 95 ? -6.633 4.715 -2.657 1.00 76.69 95 MET A N 1
ATOM 760 C CA . MET A 1 95 ? -5.650 3.742 -3.129 1.00 76.69 95 MET A CA 1
ATOM 761 C C . MET A 1 95 ? -6.300 2.788 -4.127 1.00 76.69 95 MET A C 1
ATOM 763 O O . MET A 1 95 ? -7.224 2.059 -3.778 1.00 76.69 95 MET A O 1
ATOM 767 N N . ASP A 1 96 ? -5.769 2.766 -5.345 1.00 81.88 96 ASP A N 1
ATOM 768 C CA . ASP A 1 96 ? -6.111 1.749 -6.338 1.00 81.88 96 ASP A CA 1
ATOM 769 C C . ASP A 1 96 ? -5.447 0.406 -5.999 1.00 81.88 96 ASP A C 1
ATOM 771 O O . ASP A 1 96 ? -4.500 0.350 -5.203 1.00 81.88 96 ASP A O 1
ATOM 775 N N . ASP A 1 97 ? -5.892 -0.674 -6.649 1.00 82.56 97 ASP A N 1
ATOM 776 C CA . ASP A 1 97 ? -5.354 -2.023 -6.434 1.00 82.56 97 ASP A CA 1
ATOM 777 C C . ASP A 1 97 ? -3.824 -2.074 -6.594 1.00 82.56 97 ASP A C 1
ATOM 779 O O . ASP A 1 97 ? -3.152 -2.706 -5.786 1.00 82.56 97 ASP A O 1
ATOM 783 N N . GLN A 1 98 ? -3.236 -1.328 -7.538 1.00 83.44 98 GLN A N 1
ATOM 784 C CA . GLN A 1 98 ? -1.774 -1.249 -7.687 1.00 83.44 98 GLN A CA 1
ATOM 785 C C . GLN A 1 98 ? -1.075 -0.646 -6.461 1.00 83.44 98 GLN A C 1
ATOM 787 O O . GLN A 1 98 ? -0.062 -1.172 -6.002 1.00 83.44 98 GLN A O 1
ATOM 792 N N . ALA A 1 99 ? -1.624 0.427 -5.884 1.00 86.19 99 ALA A N 1
ATOM 793 C CA . ALA A 1 99 ? -1.054 1.045 -4.690 1.00 86.19 99 ALA A CA 1
ATOM 794 C C . ALA A 1 99 ? -1.196 0.126 -3.464 1.00 86.19 99 ALA A C 1
ATOM 796 O O . ALA A 1 99 ? -0.319 0.103 -2.598 1.00 86.19 99 ALA A O 1
ATOM 797 N N . LEU A 1 100 ? -2.284 -0.649 -3.396 1.00 87.25 100 LEU A N 1
ATOM 798 C CA . LEU A 1 100 ? -2.483 -1.677 -2.375 1.00 87.25 100 LEU A CA 1
ATOM 799 C C . LEU A 1 100 ? -1.474 -2.816 -2.526 1.00 87.25 100 LEU A C 1
ATOM 801 O O . LEU A 1 100 ? -0.828 -3.179 -1.546 1.00 87.25 100 LEU A O 1
ATOM 805 N N . LEU A 1 101 ? -1.291 -3.333 -3.740 1.00 87.62 101 LEU A N 1
ATOM 806 C CA . LEU A 1 101 ? -0.304 -4.36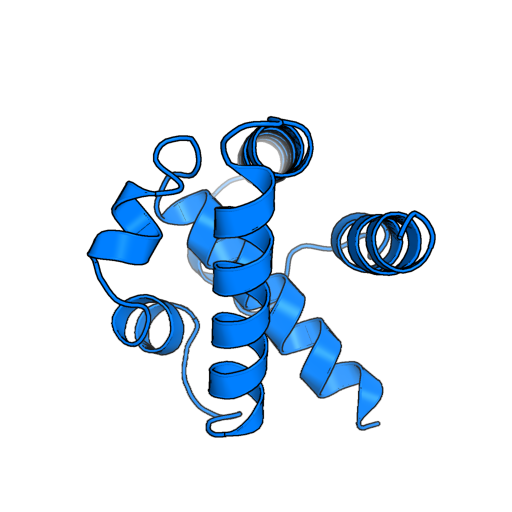5 -4.055 1.00 87.62 101 LEU A CA 1
ATOM 807 C C . LEU A 1 101 ? 1.114 -3.911 -3.705 1.00 87.62 101 LEU A C 1
ATOM 809 O O . LEU A 1 101 ? 1.847 -4.662 -3.064 1.00 87.62 101 LEU A O 1
ATOM 813 N N . TYR A 1 102 ? 1.471 -2.669 -4.043 1.00 86.62 102 TYR A N 1
ATOM 814 C CA . TYR A 1 102 ? 2.753 -2.076 -3.668 1.00 86.62 102 TYR A CA 1
ATOM 815 C C . TYR A 1 102 ? 2.922 -2.031 -2.144 1.00 86.62 102 TYR A C 1
ATOM 817 O O . TYR A 1 102 ? 3.935 -2.490 -1.620 1.00 86.62 102 TYR A O 1
ATOM 825 N N . LEU A 1 103 ? 1.912 -1.545 -1.411 1.00 85.06 103 LEU A N 1
ATOM 826 C CA . LEU A 1 103 ? 1.953 -1.491 0.052 1.00 85.06 103 LEU A CA 1
ATOM 827 C C . LEU A 1 103 ? 2.111 -2.889 0.666 1.00 85.06 103 LEU A C 1
ATOM 829 O O . LEU A 1 103 ? 2.929 -3.073 1.565 1.00 85.06 103 LEU A O 1
ATOM 833 N N . ILE A 1 104 ? 1.356 -3.876 0.178 1.00 87.12 104 ILE A N 1
ATOM 834 C CA . ILE A 1 104 ? 1.432 -5.265 0.642 1.00 87.12 104 ILE A CA 1
ATOM 835 C C . ILE A 1 104 ? 2.819 -5.843 0.379 1.00 87.12 104 ILE A C 1
ATOM 837 O O . ILE A 1 104 ? 3.396 -6.461 1.271 1.00 87.12 104 ILE A O 1
ATOM 841 N N . ALA A 1 105 ? 3.367 -5.623 -0.816 1.00 86.19 105 ALA A N 1
ATOM 842 C CA . ALA A 1 105 ? 4.701 -6.077 -1.179 1.00 86.19 105 ALA A CA 1
ATOM 843 C C . ALA A 1 105 ? 5.767 -5.475 -0.249 1.00 86.19 105 ALA A C 1
ATOM 845 O O . ALA A 1 105 ? 6.559 -6.220 0.330 1.00 86.19 105 ALA A O 1
ATOM 846 N N . SER A 1 106 ? 5.723 -4.155 -0.028 1.00 82.38 106 SER A N 1
ATOM 847 C CA . SER A 1 106 ? 6.624 -3.448 0.889 1.00 82.38 106 SER A CA 1
ATOM 848 C C . SER A 1 106 ? 6.525 -3.969 2.323 1.00 82.38 106 SER A C 1
ATOM 850 O O . SER A 1 106 ? 7.547 -4.210 2.964 1.00 82.38 106 SER A O 1
ATOM 852 N N . VAL A 1 107 ? 5.307 -4.171 2.837 1.00 83.12 107 VAL A N 1
ATOM 853 C CA . VAL A 1 107 ? 5.089 -4.698 4.194 1.00 83.12 107 VAL A CA 1
ATOM 854 C C . VAL A 1 107 ? 5.598 -6.127 4.306 1.00 83.12 107 VAL A C 1
ATOM 856 O O . VAL A 1 107 ? 6.308 -6.450 5.256 1.00 83.12 107 VAL A O 1
ATOM 859 N N . LYS A 1 108 ? 5.280 -6.978 3.329 1.00 81.88 108 LYS A N 1
ATOM 860 C CA . LYS A 1 108 ? 5.715 -8.373 3.305 1.00 81.88 108 LYS A CA 1
ATOM 861 C C . LYS A 1 108 ? 7.240 -8.479 3.314 1.00 81.88 108 LYS A C 1
ATOM 863 O O . LYS A 1 108 ? 7.793 -9.271 4.072 1.00 81.88 108 LYS A O 1
ATOM 868 N N . GLU A 1 109 ? 7.930 -7.666 2.519 1.00 78.06 109 GLU A N 1
ATOM 869 C CA . GLU A 1 109 ? 9.393 -7.600 2.558 1.00 78.06 109 GLU A CA 1
ATOM 870 C C . GLU A 1 109 ? 9.945 -7.004 3.843 1.00 78.06 109 GLU A C 1
ATOM 872 O O . GLU A 1 109 ? 11.004 -7.436 4.290 1.00 78.06 109 GLU A O 1
ATOM 877 N N . GLY A 1 110 ? 9.264 -6.027 4.443 1.00 73.38 110 GLY A N 1
ATOM 878 C CA . GLY A 1 110 ? 9.613 -5.512 5.766 1.00 73.38 110 GLY A CA 1
ATOM 879 C C . GLY A 1 110 ? 9.613 -6.629 6.810 1.00 73.38 110 GLY A C 1
ATOM 880 O O . GLY A 1 110 ? 10.643 -6.892 7.424 1.00 73.38 110 GLY A O 1
ATOM 881 N N . VAL A 1 111 ? 8.495 -7.351 6.916 1.00 73.12 111 VAL A N 1
ATOM 882 C CA . VAL A 1 111 ? 8.299 -8.450 7.876 1.00 73.12 111 VAL A CA 1
ATOM 883 C C . VAL A 1 111 ? 9.283 -9.601 7.639 1.00 73.12 111 VAL A C 1
ATOM 885 O O . VAL A 1 111 ? 9.846 -10.135 8.592 1.00 73.12 111 VAL A O 1
ATOM 888 N N . LEU A 1 112 ? 9.528 -9.994 6.386 1.00 67.94 112 LEU A N 1
ATOM 889 C CA . LEU A 1 112 ? 10.472 -11.076 6.075 1.00 67.94 112 LEU A CA 1
ATOM 890 C C . LEU A 1 112 ? 11.937 -10.687 6.327 1.00 67.94 112 LEU A C 1
ATOM 892 O O . LEU A 1 112 ? 12.729 -11.542 6.720 1.00 67.94 112 LEU A O 1
ATOM 896 N N . ASN A 1 113 ? 12.301 -9.418 6.114 1.00 63.12 113 ASN A N 1
ATOM 897 C CA . ASN A 1 113 ? 13.667 -8.944 6.344 1.00 63.12 113 ASN A CA 1
ATOM 898 C C . ASN A 1 113 ? 13.975 -8.674 7.825 1.00 63.12 113 ASN A C 1
ATOM 900 O O . ASN A 1 113 ? 15.122 -8.843 8.208 1.00 63.12 113 ASN A O 1
ATOM 904 N N . GLU A 1 114 ? 13.005 -8.284 8.663 1.00 54.03 114 GLU A N 1
ATOM 905 C CA . GLU A 1 114 ? 13.235 -8.138 10.119 1.00 54.03 114 GLU A CA 1
ATOM 906 C C . GLU A 1 114 ? 13.444 -9.482 10.841 1.00 54.03 114 GLU A C 1
ATOM 908 O O . GLU A 1 114 ? 13.966 -9.510 11.952 1.00 54.03 114 GLU A O 1
ATOM 913 N N . ASN A 1 115 ? 13.060 -10.601 10.219 1.00 47.22 115 ASN A N 1
ATOM 914 C CA . ASN A 1 115 ? 13.266 -11.947 10.761 1.00 47.22 115 ASN A CA 1
ATOM 915 C C . ASN A 1 115 ? 14.608 -12.594 10.343 1.00 47.22 115 ASN A C 1
ATOM 917 O O . ASN A 1 115 ? 14.785 -13.790 10.583 1.00 47.22 115 ASN A O 1
ATOM 921 N N . ASN A 1 116 ? 15.531 -11.845 9.720 1.00 37.88 116 ASN A N 1
ATOM 922 C CA . ASN A 1 116 ? 16.886 -12.305 9.369 1.00 37.88 116 ASN A CA 1
ATOM 923 C C . ASN A 1 116 ? 17.978 -11.521 10.100 1.00 37.88 116 ASN A C 1
ATOM 925 O O . ASN A 1 116 ? 17.918 -10.273 10.096 1.00 37.88 116 ASN A O 1
#

pLDDT: mean 75.8, std 12.96, range [37.88, 87.81]

Foldseek 3Di:
DVVCVCVCLCQLPVPPDQLPLLCVVCVVDDPVVVVVLVVVLNVLLVCQCPPPQNVVLSVVLLVQLLVCCVVCVPDGLVRSVVVDDPVSVVSSVSHDPSSSSRSSSSSSCVNVVVVD

Sequence (116 aa):
MLVVNRVIGNDLFSKSGIPMYFVREVADLDEDDIIDIIQECQTKISRTLFNKNNKKAFWILLEKIMLEATHNPTANIHDILSAINSELRESVFTMDDQALLYLIASVKEGVLNENN

Secondary structure (DSSP, 8-state):
--HHHHHHHHHHHHS-S--HHHHHHHTTS-HHHHHHHHHHHHHHHHHHHH-TTTHHHHHHHHHHHHHHHHH-TT--HHHHHHHS-HHHHHHTTTS-HHHHHHHHHHHHHHHHHHT-

Radius of gyration: 13.45 Å; chains: 1; bounding box: 32×31×38 Å